Protein AF-A0A916JIS8-F1 (afdb_monomer_lite)

Organism: NCBI:txid2822344

Radius of gyration: 13.54 Å; chains: 1; bounding box: 31×34×34 Å

Structure (mmCIF, N/CA/C/O backbone):
data_AF-A0A916JIS8-F1
#
_entry.id   AF-A0A916JIS8-F1
#
loop_
_atom_site.group_PDB
_atom_site.id
_atom_site.type_symbol
_atom_site.label_atom_id
_atom_site.label_alt_id
_atom_site.label_comp_id
_atom_site.label_asym_id
_atom_site.label_entity_id
_atom_site.label_seq_id
_atom_site.pdbx_PDB_ins_code
_atom_site.Cartn_x
_atom_site.Cartn_y
_atom_site.Cartn_z
_atom_site.occupancy
_atom_site.B_iso_or_equiv
_atom_site.auth_seq_id
_atom_site.auth_comp_id
_atom_site.auth_asym_id
_atom_site.auth_atom_id
_atom_site.pdbx_PDB_model_num
ATOM 1 N N . MET A 1 1 ? 3.966 -3.596 18.902 1.00 61.78 1 MET A N 1
ATOM 2 C CA . MET A 1 1 ? 5.157 -2.818 18.499 1.00 61.78 1 MET A CA 1
ATOM 3 C C . MET A 1 1 ? 6.224 -3.737 17.899 1.00 61.78 1 MET A C 1
ATOM 5 O O . MET A 1 1 ? 6.556 -3.545 16.740 1.00 61.78 1 MET A O 1
ATOM 9 N N . GLU A 1 2 ? 6.604 -4.827 18.580 1.00 75.69 2 GLU A N 1
ATOM 10 C CA . GLU A 1 2 ? 7.631 -5.799 18.130 1.00 75.69 2 GLU A CA 1
ATOM 11 C C . GLU A 1 2 ? 7.481 -6.327 16.687 1.00 75.69 2 GLU A C 1
ATOM 13 O O . GLU A 1 2 ? 8.475 -6.514 15.984 1.00 75.69 2 GLU A O 1
ATOM 18 N N . ARG A 1 3 ? 6.246 -6.536 16.204 1.00 85.12 3 ARG A N 1
ATOM 19 C CA . ARG A 1 3 ? 5.980 -7.004 14.828 1.00 85.12 3 ARG A CA 1
ATOM 20 C C . ARG A 1 3 ? 6.393 -5.991 13.753 1.00 85.12 3 ARG A C 1
ATOM 22 O O . ARG A 1 3 ? 6.900 -6.390 12.706 1.00 85.12 3 ARG A O 1
ATOM 29 N N . LEU A 1 4 ? 6.194 -4.695 14.004 1.00 85.81 4 LEU A N 1
ATOM 30 C CA . LEU A 1 4 ? 6.574 -3.648 13.054 1.00 85.81 4 LEU A CA 1
ATOM 31 C C . LEU A 1 4 ? 8.094 -3.451 13.048 1.00 85.81 4 LEU A C 1
ATOM 33 O O . LEU A 1 4 ? 8.691 -3.412 11.978 1.00 85.81 4 LEU A O 1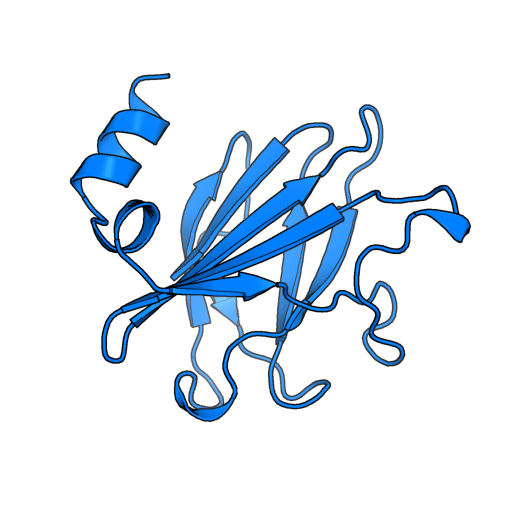
ATOM 37 N N . ASP A 1 5 ? 8.728 -3.435 14.223 1.00 87.81 5 ASP A N 1
ATOM 38 C CA . ASP A 1 5 ? 10.190 -3.329 14.338 1.00 87.81 5 ASP A CA 1
ATOM 39 C C . ASP A 1 5 ? 10.902 -4.497 13.641 1.00 87.81 5 ASP A C 1
ATOM 41 O O . ASP A 1 5 ? 11.902 -4.307 12.946 1.00 87.81 5 ASP A O 1
ATOM 45 N N . SER A 1 6 ? 10.350 -5.707 13.773 1.00 88.69 6 SER A N 1
ATOM 46 C CA . SER A 1 6 ? 10.840 -6.896 13.065 1.00 88.69 6 SER A CA 1
ATOM 47 C C . SER A 1 6 ? 10.722 -6.740 11.548 1.00 88.69 6 SER A C 1
ATOM 49 O O . SER A 1 6 ? 11.664 -7.060 10.826 1.00 88.69 6 SER A O 1
ATOM 51 N N . SER A 1 7 ? 9.606 -6.183 11.067 1.00 86.75 7 SER A N 1
ATOM 52 C CA . SER A 1 7 ? 9.394 -5.910 9.639 1.00 86.75 7 SER A CA 1
ATOM 53 C C . SER A 1 7 ? 10.402 -4.882 9.115 1.00 86.75 7 SER A C 1
ATOM 55 O O . SER A 1 7 ? 11.029 -5.102 8.086 1.00 86.75 7 SER A O 1
ATOM 57 N N . ILE A 1 8 ? 10.639 -3.797 9.858 1.00 90.12 8 ILE A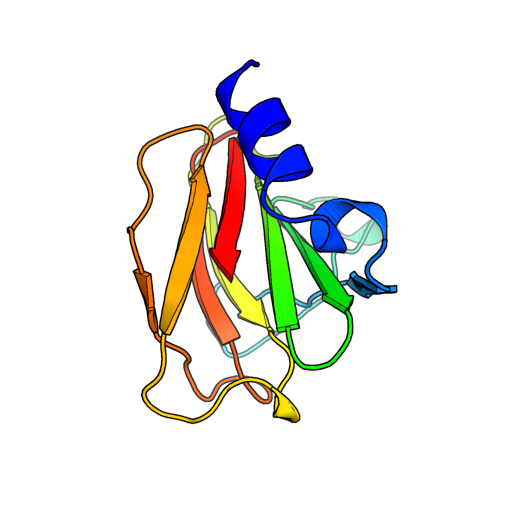 N 1
ATOM 58 C CA . ILE A 1 8 ? 11.615 -2.757 9.494 1.00 90.12 8 ILE A CA 1
ATOM 59 C C . ILE A 1 8 ? 13.031 -3.337 9.366 1.00 90.12 8 ILE A C 1
ATOM 61 O O . ILE A 1 8 ? 13.762 -2.985 8.443 1.00 90.12 8 ILE A O 1
ATOM 65 N N . ARG A 1 9 ? 13.423 -4.245 10.268 1.00 89.62 9 ARG A N 1
ATOM 66 C CA . ARG A 1 9 ? 14.735 -4.912 10.209 1.00 89.62 9 ARG A CA 1
ATOM 67 C C . ARG A 1 9 ? 14.837 -5.916 9.062 1.00 89.62 9 ARG A C 1
ATOM 69 O O . ARG A 1 9 ? 15.907 -6.040 8.476 1.00 89.62 9 ARG A O 1
ATOM 76 N N . MET A 1 10 ? 13.751 -6.628 8.763 1.00 91.44 10 MET A N 1
ATOM 77 C CA . MET A 1 10 ? 13.702 -7.626 7.691 1.00 91.44 10 MET A CA 1
ATOM 78 C C . MET A 1 10 ? 13.680 -6.988 6.297 1.00 91.44 10 MET A C 1
ATOM 80 O O . MET A 1 10 ? 14.231 -7.561 5.361 1.00 91.44 10 MET A O 1
ATOM 84 N N . TYR A 1 11 ? 13.103 -5.791 6.170 1.00 91.62 11 TYR A N 1
ATOM 85 C CA . TYR A 1 11 ? 12.936 -5.089 4.899 1.00 91.62 11 TYR A CA 1
ATOM 86 C C . TYR A 1 11 ? 13.578 -3.693 4.936 1.00 91.62 11 TYR A C 1
ATOM 88 O O . TYR A 1 11 ? 12.873 -2.691 5.093 1.00 91.62 11 TYR A O 1
ATOM 96 N N . PRO A 1 12 ? 14.909 -3.584 4.739 1.00 87.69 12 PRO A N 1
ATOM 97 C CA . PRO A 1 12 ? 15.633 -2.311 4.823 1.00 87.69 12 PRO A CA 1
ATOM 98 C C . PRO A 1 12 ? 15.093 -1.211 3.899 1.00 87.69 12 PRO A C 1
ATOM 100 O O . PRO A 1 12 ? 15.166 -0.029 4.242 1.00 87.69 12 PRO A O 1
ATOM 103 N N . ALA A 1 13 ? 14.494 -1.591 2.761 1.00 92.75 13 ALA A N 1
ATOM 104 C CA . ALA A 1 13 ? 13.876 -0.665 1.815 1.00 92.75 13 ALA A CA 1
ATOM 105 C C . ALA A 1 13 ? 12.784 0.209 2.459 1.00 92.75 13 ALA A C 1
ATOM 107 O O . ALA A 1 13 ? 12.604 1.346 2.027 1.00 92.75 13 ALA A O 1
ATOM 108 N N . LEU A 1 14 ? 12.131 -0.243 3.542 1.00 93.19 14 LEU A N 1
ATOM 109 C CA . LEU A 1 14 ? 11.188 0.576 4.316 1.00 93.19 14 LEU A CA 1
ATOM 110 C C . LEU A 1 14 ? 11.816 1.882 4.832 1.00 93.19 14 LEU A C 1
ATOM 112 O O . LEU A 1 14 ? 11.123 2.894 4.944 1.00 93.19 14 LEU A O 1
ATOM 116 N N . ILE A 1 15 ? 13.121 1.874 5.120 1.00 91.44 15 ILE A N 1
ATOM 117 C CA . ILE A 1 15 ? 13.864 3.026 5.646 1.00 91.44 15 ILE A CA 1
ATOM 118 C C . ILE A 1 15 ? 14.699 3.704 4.561 1.00 91.44 15 ILE A C 1
ATOM 120 O O . ILE A 1 15 ? 14.720 4.934 4.493 1.00 91.44 15 ILE A O 1
ATOM 124 N N . SER A 1 16 ? 15.376 2.928 3.710 1.00 90.31 16 SER A N 1
ATOM 125 C CA . SER A 1 16 ? 16.357 3.447 2.747 1.00 90.31 16 SER A CA 1
ATOM 126 C C . SER A 1 16 ? 15.828 3.629 1.324 1.00 90.31 16 SER A C 1
ATOM 128 O O . SER A 1 16 ? 16.465 4.322 0.535 1.00 90.31 16 SER A O 1
ATOM 130 N N . GLY A 1 17 ? 14.682 3.036 0.974 1.00 95.19 17 GLY A N 1
ATOM 131 C CA . GLY A 1 17 ? 14.132 3.116 -0.381 1.00 95.19 17 GLY A CA 1
ATOM 132 C C . GLY A 1 17 ? 13.658 4.524 -0.730 1.00 95.19 17 GLY A C 1
ATOM 133 O O . GLY A 1 17 ? 13.245 5.274 0.150 1.00 95.19 17 GLY A O 1
ATOM 134 N N . ALA A 1 18 ? 13.674 4.895 -2.004 1.00 97.38 18 ALA A N 1
ATOM 135 C CA . ALA A 1 18 ? 13.097 6.151 -2.464 1.00 97.38 18 ALA A CA 1
ATOM 136 C C . ALA A 1 18 ? 11.581 6.181 -2.201 1.00 97.38 18 ALA A C 1
ATOM 138 O O . ALA A 1 18 ? 10.901 5.161 -2.317 1.00 97.38 18 ALA A O 1
ATOM 139 N N . PHE A 1 19 ? 11.064 7.344 -1.804 1.00 97.75 19 PHE A N 1
ATOM 140 C CA . PHE A 1 19 ? 9.655 7.537 -1.470 1.00 97.75 19 PHE A CA 1
ATOM 141 C C . PHE A 1 19 ? 8.855 7.952 -2.706 1.00 97.75 19 PHE A C 1
ATOM 143 O O . PHE A 1 19 ? 9.198 8.936 -3.359 1.00 97.75 19 PHE A O 1
ATOM 150 N N . PHE A 1 20 ? 7.749 7.259 -2.967 1.00 97.50 20 PHE A N 1
ATOM 151 C CA . PHE A 1 20 ? 6.814 7.590 -4.040 1.00 97.50 20 PHE A CA 1
ATOM 152 C C . PHE A 1 20 ? 5.396 7.629 -3.494 1.00 97.50 20 PHE A C 1
ATOM 154 O O . PHE A 1 20 ? 4.879 6.618 -3.029 1.00 97.50 20 PHE A O 1
ATOM 161 N N . LEU A 1 21 ? 4.740 8.785 -3.557 1.00 96.81 21 LEU A N 1
ATOM 162 C CA . LEU A 1 21 ? 3.325 8.864 -3.209 1.00 96.81 21 LEU A CA 1
ATOM 163 C C . LEU A 1 21 ? 2.506 8.085 -4.247 1.00 96.81 21 LEU A C 1
ATOM 165 O O . LEU A 1 21 ? 2.785 8.174 -5.443 1.00 96.81 21 LEU A O 1
ATOM 169 N N . ARG A 1 22 ? 1.492 7.336 -3.807 1.00 97.19 22 ARG A N 1
ATOM 170 C CA . ARG A 1 22 ? 0.626 6.555 -4.697 1.00 97.19 22 ARG A CA 1
ATOM 171 C C . ARG A 1 22 ? -0.773 7.143 -4.753 1.00 97.19 22 ARG A C 1
ATOM 173 O O . ARG A 1 22 ? -1.347 7.552 -3.744 1.00 97.19 22 ARG A O 1
ATOM 180 N N . SER A 1 23 ? -1.311 7.191 -5.966 1.00 95.75 23 SER A N 1
ATOM 181 C CA . SER A 1 23 ? -2.690 7.603 -6.192 1.00 95.75 23 SER A CA 1
ATOM 182 C C . SER A 1 23 ? -3.637 6.475 -5.788 1.00 95.75 23 SER A C 1
ATOM 184 O O . SER A 1 23 ? -3.300 5.290 -5.887 1.00 95.75 23 SER A O 1
ATOM 186 N N . THR A 1 24 ? -4.825 6.840 -5.319 1.00 95.50 24 THR A N 1
ATOM 187 C CA . THR A 1 24 ? -5.825 5.886 -4.834 1.00 95.50 24 THR A CA 1
ATOM 188 C C . THR A 1 24 ? -7.153 6.081 -5.547 1.00 95.50 24 THR A C 1
ATOM 190 O O . THR A 1 24 ? -7.443 7.167 -6.049 1.00 95.50 24 THR A O 1
ATOM 193 N N . SER A 1 25 ? -7.968 5.030 -5.601 1.00 94.62 25 SER A N 1
ATOM 194 C CA . SER A 1 25 ? -9.299 5.073 -6.201 1.00 94.62 25 SER A CA 1
ATOM 195 C C . SER A 1 25 ? -10.277 4.171 -5.462 1.00 94.62 25 SER A C 1
ATOM 197 O O . SER A 1 25 ? -9.985 3.009 -5.206 1.00 94.62 25 SER A O 1
ATOM 199 N N . ARG A 1 26 ? -11.487 4.658 -5.176 1.00 92.25 26 ARG A N 1
ATOM 200 C CA . ARG A 1 26 ? -12.562 3.811 -4.625 1.00 92.25 26 ARG A CA 1
ATOM 201 C C . ARG A 1 26 ? -13.275 2.976 -5.686 1.00 92.25 26 ARG A C 1
ATOM 203 O O . ARG A 1 26 ? -13.754 1.888 -5.388 1.00 92.25 26 ARG A O 1
ATOM 210 N N . ASN A 1 27 ? -13.375 3.496 -6.908 1.00 91.31 27 ASN A N 1
ATOM 211 C CA . ASN A 1 27 ? -14.116 2.861 -8.001 1.00 91.31 27 ASN A CA 1
ATOM 212 C C . ASN A 1 27 ? -13.208 2.139 -9.009 1.00 91.31 27 ASN A C 1
ATOM 214 O O . ASN A 1 27 ? -13.707 1.389 -9.841 1.00 91.31 27 ASN A O 1
ATOM 218 N N . GLY A 1 28 ? -11.890 2.340 -8.929 1.00 93.62 28 GLY A N 1
ATOM 219 C CA . GLY A 1 28 ? -10.920 1.744 -9.846 1.00 93.62 28 GLY A CA 1
ATOM 220 C C . GLY A 1 28 ? -10.857 2.424 -11.214 1.00 93.62 28 GLY A C 1
ATOM 221 O O . GLY A 1 28 ? -10.283 1.848 -12.135 1.00 93.62 28 GLY A O 1
ATOM 222 N N . SER A 1 29 ? -11.442 3.618 -11.359 1.00 93.75 29 SER A N 1
ATOM 223 C CA . SER A 1 29 ? -11.457 4.394 -12.609 1.00 93.75 29 SER A CA 1
ATOM 224 C C . SER A 1 29 ? -10.899 5.804 -12.436 1.00 93.75 29 SER A C 1
ATOM 226 O O . SER A 1 29 ? -10.167 6.275 -13.298 1.00 93.75 29 SER A O 1
ATOM 228 N N . ILE A 1 30 ? -11.218 6.478 -11.328 1.00 93.19 30 ILE A N 1
ATOM 229 C CA . ILE A 1 30 ? -10.723 7.830 -11.036 1.00 93.19 30 ILE A CA 1
ATOM 230 C C . ILE A 1 30 ? -9.693 7.718 -9.923 1.00 93.19 30 ILE A C 1
ATOM 232 O O . ILE A 1 30 ? -10.049 7.360 -8.799 1.00 93.19 30 ILE A O 1
ATOM 236 N N . PHE A 1 31 ? -8.436 7.999 -10.249 1.00 93.81 31 PHE A N 1
ATOM 237 C CA . PHE A 1 31 ? -7.325 7.963 -9.307 1.00 93.81 31 PHE A CA 1
ATOM 238 C C . PHE A 1 31 ? -6.898 9.376 -8.940 1.00 93.81 31 PHE A C 1
ATOM 240 O O . PHE A 1 31 ? -6.766 10.243 -9.803 1.00 93.81 31 PHE A O 1
ATOM 247 N N . SER A 1 32 ? -6.661 9.598 -7.654 1.00 91.50 32 SER A N 1
ATOM 248 C CA . SER A 1 32 ? -6.203 10.884 -7.144 1.00 91.50 32 SER A CA 1
ATOM 249 C C . SER A 1 32 ? -5.213 10.696 -6.007 1.00 91.50 32 SER A C 1
ATOM 251 O O . SER A 1 32 ? -5.250 9.709 -5.265 1.00 91.50 32 SER A O 1
ATOM 253 N N . TYR A 1 33 ? -4.322 11.667 -5.859 1.00 90.94 33 TYR A N 1
ATOM 254 C CA . TYR A 1 33 ? -3.502 11.784 -4.662 1.00 90.94 33 TYR A CA 1
ATOM 255 C C . TYR A 1 33 ? -4.327 12.378 -3.512 1.00 90.94 33 TYR A C 1
ATOM 257 O O . TYR A 1 33 ? -5.340 13.034 -3.768 1.00 90.94 33 TYR A O 1
ATOM 265 N N . PRO A 1 34 ? -3.925 12.155 -2.248 1.00 83.50 34 PRO A N 1
ATOM 266 C CA . PRO A 1 34 ? -4.556 12.806 -1.108 1.00 83.50 34 PRO A CA 1
ATOM 267 C C . PRO A 1 34 ? -4.514 14.334 -1.256 1.00 83.50 34 PRO A C 1
ATOM 269 O O . PRO A 1 34 ? -3.442 14.932 -1.196 1.00 83.50 34 PRO A O 1
ATOM 272 N N . ASP A 1 35 ? -5.678 14.962 -1.401 1.00 71.31 35 ASP A N 1
ATOM 273 C CA . ASP A 1 35 ? -5.821 16.416 -1.505 1.00 71.31 35 ASP A CA 1
ATOM 274 C C . ASP A 1 35 ? -6.286 17.004 -0.165 1.00 71.31 35 ASP A C 1
ATOM 276 O O . ASP A 1 35 ? -7.247 16.527 0.441 1.00 71.31 35 ASP A O 1
ATOM 280 N N . GLU A 1 36 ? -5.590 18.036 0.310 1.00 60.53 36 GLU A N 1
ATOM 281 C CA . GLU A 1 36 ? -5.943 18.779 1.526 1.00 60.53 36 GLU A CA 1
ATOM 282 C C . GLU A 1 36 ? -7.242 19.568 1.370 1.00 60.53 36 GLU A C 1
ATOM 284 O O . GLU A 1 36 ? -7.980 19.719 2.341 1.00 60.53 36 GLU A O 1
ATOM 289 N N . GLN A 1 37 ? -7.563 20.012 0.155 1.00 57.62 37 GLN A N 1
ATOM 290 C CA . GLN A 1 37 ? -8.697 20.900 -0.107 1.00 57.62 37 GLN A CA 1
ATOM 291 C C . GLN A 1 37 ? -10.044 20.183 0.006 1.00 57.62 37 GLN A C 1
ATOM 293 O O . GLN A 1 37 ? -11.050 20.795 0.357 1.00 57.62 37 GLN A O 1
ATOM 298 N N . THR A 1 38 ? -10.068 18.873 -0.247 1.00 58.50 38 THR A N 1
ATOM 299 C CA . THR A 1 38 ? -11.295 18.067 -0.156 1.00 58.50 38 THR A CA 1
ATOM 300 C C . THR A 1 38 ? -11.650 17.667 1.276 1.00 58.50 38 THR A C 1
ATOM 302 O O . THR A 1 38 ? -12.756 17.188 1.513 1.00 58.50 38 THR A O 1
ATOM 305 N N . GLY A 1 39 ? -10.728 17.828 2.235 1.00 52.91 39 GLY A N 1
ATOM 306 C CA . GLY A 1 39 ? -10.934 17.490 3.648 1.00 52.91 39 GLY A CA 1
ATOM 307 C C . GLY A 1 39 ? -11.102 15.993 3.956 1.00 52.91 39 GLY A C 1
ATOM 308 O O . GLY A 1 39 ? -11.198 15.625 5.123 1.00 52.91 39 GLY A O 1
ATOM 309 N N . VAL A 1 40 ? -11.107 15.111 2.949 1.00 56.16 40 VAL A N 1
ATOM 310 C CA . VAL A 1 40 ? -11.356 13.668 3.110 1.00 56.16 40 VAL A CA 1
ATOM 311 C C . VAL A 1 40 ? -10.118 12.873 2.691 1.00 56.16 40 VAL A C 1
ATOM 313 O O . VAL A 1 40 ? -10.101 12.176 1.678 1.00 56.16 40 VAL A O 1
ATOM 316 N N . LYS A 1 41 ? -9.054 12.941 3.496 1.00 64.50 41 LYS A N 1
ATOM 317 C CA . LYS A 1 41 ? -7.924 12.007 3.378 1.00 64.50 41 LYS A CA 1
ATOM 318 C C . LYS A 1 41 ? -8.231 10.758 4.200 1.00 64.50 41 LYS A C 1
ATOM 320 O O . LYS A 1 41 ? -7.834 10.670 5.352 1.00 64.50 41 LYS A O 1
ATOM 325 N N . GLN A 1 42 ? -8.968 9.804 3.632 1.00 82.88 42 GLN A N 1
ATOM 326 C CA . GLN A 1 42 ? -9.222 8.539 4.334 1.00 82.88 42 GLN A CA 1
ATOM 327 C C . GLN A 1 42 ? -8.059 7.563 4.226 1.00 82.88 42 GLN A C 1
ATOM 329 O O . GLN A 1 42 ? -7.799 6.847 5.179 1.00 82.88 42 GLN A O 1
ATOM 334 N N . VAL A 1 43 ? -7.340 7.536 3.103 1.00 92.88 43 VAL A N 1
ATOM 335 C CA . VAL A 1 43 ? -6.170 6.669 2.957 1.00 92.88 43 VAL A CA 1
ATOM 336 C C . VAL A 1 43 ? -5.008 7.442 2.365 1.00 92.88 43 VAL A C 1
ATOM 338 O O . V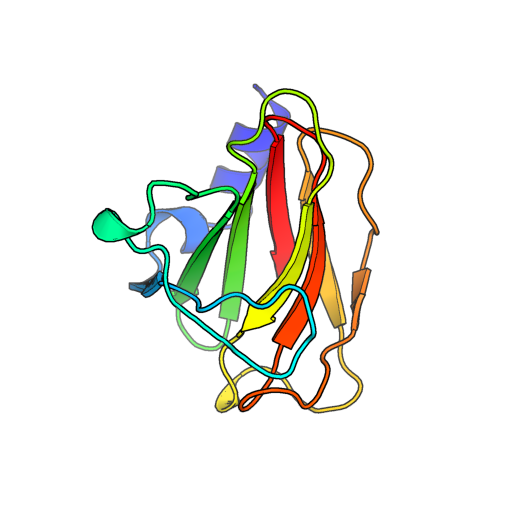AL A 1 43 ? -5.168 8.165 1.382 1.00 92.88 43 VAL A O 1
ATOM 341 N N . ILE A 1 44 ? -3.833 7.264 2.960 1.00 95.31 44 ILE A N 1
ATOM 342 C CA . ILE A 1 44 ? -2.562 7.714 2.398 1.00 95.31 44 ILE A CA 1
ATOM 343 C C . ILE A 1 44 ? -1.770 6.468 2.035 1.00 95.31 44 ILE A C 1
ATOM 345 O O . ILE A 1 44 ? -1.536 5.617 2.891 1.00 95.31 44 ILE A O 1
ATOM 349 N N . ALA A 1 45 ? -1.359 6.368 0.774 1.00 97.31 45 ALA A N 1
ATOM 350 C CA . ALA A 1 45 ? -0.549 5.267 0.286 1.00 97.31 45 ALA A CA 1
ATOM 351 C C . ALA A 1 45 ? 0.739 5.778 -0.354 1.00 97.31 45 ALA A C 1
ATOM 353 O O . ALA A 1 45 ? 0.750 6.803 -1.041 1.00 97.31 45 ALA A O 1
ATOM 354 N N . TRP A 1 46 ? 1.829 5.064 -0.119 1.00 98.12 46 TRP A N 1
ATOM 355 C CA . TRP A 1 46 ? 3.138 5.382 -0.662 1.00 98.12 46 TRP A CA 1
ATOM 356 C C . TRP A 1 46 ? 3.956 4.114 -0.834 1.00 98.12 46 TRP A C 1
ATOM 358 O O . TRP A 1 46 ? 3.792 3.147 -0.096 1.00 98.12 46 TRP A O 1
ATOM 368 N N . SER A 1 47 ? 4.885 4.154 -1.772 1.00 98.44 47 SER A N 1
ATOM 369 C CA . SER A 1 47 ? 5.848 3.093 -1.986 1.00 98.44 47 SER A CA 1
ATOM 370 C C . SER A 1 47 ? 7.225 3.505 -1.505 1.00 98.44 47 SER A C 1
ATOM 372 O O . SER A 1 47 ? 7.611 4.678 -1.570 1.00 98.44 47 SER A O 1
ATOM 374 N N . ARG A 1 48 ? 7.977 2.517 -1.032 1.00 97.94 48 ARG A N 1
ATOM 375 C CA . ARG A 1 48 ? 9.420 2.585 -0.844 1.00 97.94 48 ARG A CA 1
ATOM 376 C C . ARG A 1 48 ? 10.065 1.671 -1.873 1.00 97.94 48 ARG A C 1
ATOM 378 O O . ARG A 1 48 ? 9.800 0.474 -1.871 1.00 97.94 48 ARG A O 1
ATOM 385 N N . ILE A 1 49 ? 10.882 2.241 -2.750 1.00 97.06 49 ILE A N 1
ATOM 386 C CA . ILE A 1 49 ? 11.509 1.500 -3.848 1.00 97.06 49 ILE A CA 1
ATOM 387 C C . ILE A 1 49 ? 13.021 1.497 -3.672 1.00 97.06 49 ILE A C 1
ATOM 389 O O . ILE A 1 49 ? 13.635 2.550 -3.483 1.00 97.06 49 ILE A O 1
ATOM 393 N N . PHE A 1 50 ? 13.628 0.318 -3.740 1.00 94.31 50 PHE A N 1
ATOM 394 C CA . PHE A 1 50 ? 15.077 0.154 -3.705 1.00 94.31 50 PHE A CA 1
ATOM 395 C C . PHE A 1 50 ? 15.490 -0.951 -4.680 1.00 94.31 50 PHE A C 1
ATOM 397 O O . PHE A 1 50 ? 15.128 -2.109 -4.489 1.00 94.31 50 PHE A O 1
ATOM 404 N N . GLY A 1 51 ? 16.244 -0.590 -5.721 1.00 90.62 51 GLY A N 1
ATOM 405 C CA . GLY A 1 51 ? 16.553 -1.511 -6.816 1.00 90.62 51 GLY A CA 1
ATOM 406 C C . GLY A 1 51 ? 15.300 -1.857 -7.622 1.00 90.62 51 GLY A C 1
ATOM 407 O O . GLY A 1 51 ? 14.592 -0.962 -8.077 1.00 90.62 51 GLY A O 1
ATOM 408 N N . ASP A 1 52 ? 15.043 -3.148 -7.779 1.00 89.81 52 ASP A N 1
ATOM 409 C CA . ASP A 1 52 ? 13.896 -3.759 -8.459 1.00 89.81 52 ASP A CA 1
ATOM 410 C C . ASP A 1 52 ? 12.774 -4.182 -7.495 1.00 89.81 52 ASP A C 1
ATOM 412 O O . ASP A 1 52 ? 11.826 -4.856 -7.893 1.00 89.81 52 ASP A O 1
ATOM 416 N N . HIS A 1 53 ? 12.862 -3.773 -6.228 1.00 91.81 53 HIS A N 1
ATOM 417 C CA . HIS A 1 53 ? 11.880 -4.102 -5.207 1.00 91.81 53 HIS A CA 1
ATOM 418 C C . HIS A 1 53 ? 11.053 -2.885 -4.808 1.00 91.81 53 HIS A C 1
ATOM 420 O O . HIS A 1 53 ? 11.584 -1.845 -4.401 1.00 91.81 53 HIS A O 1
ATOM 426 N N . GLU A 1 54 ? 9.737 -3.060 -4.845 1.00 97.31 54 GLU A N 1
ATOM 427 C CA . GLU A 1 54 ? 8.766 -2.116 -4.318 1.00 97.31 54 GLU A CA 1
ATOM 428 C C . GLU A 1 54 ? 8.133 -2.662 -3.039 1.00 97.31 54 GLU A C 1
ATOM 430 O O . GLU A 1 54 ? 7.653 -3.789 -2.998 1.00 97.31 54 GLU A O 1
ATOM 435 N N . ILE A 1 55 ? 8.080 -1.825 -2.005 1.00 97.94 55 ILE A N 1
ATOM 436 C CA . ILE A 1 55 ? 7.257 -2.062 -0.822 1.00 97.94 55 ILE A CA 1
ATOM 437 C C . ILE A 1 55 ? 6.169 -1.000 -0.789 1.00 97.94 55 ILE A C 1
ATOM 439 O O . ILE A 1 55 ? 6.467 0.189 -0.661 1.00 97.94 55 ILE A O 1
ATOM 443 N N . LEU A 1 56 ? 4.913 -1.422 -0.885 1.00 98.44 56 LEU A N 1
ATOM 444 C CA . LEU A 1 56 ? 3.752 -0.555 -0.779 1.00 98.44 56 LEU A CA 1
ATOM 445 C C . LEU A 1 56 ? 3.284 -0.470 0.674 1.00 98.44 56 LEU A C 1
ATOM 447 O O . LEU A 1 56 ? 2.967 -1.478 1.301 1.00 98.44 56 LEU A O 1
ATOM 451 N N . CYS A 1 57 ? 3.154 0.747 1.180 1.00 98.25 57 CYS A N 1
ATOM 452 C CA . CYS A 1 57 ? 2.567 1.055 2.474 1.00 98.25 57 CYS A CA 1
ATOM 453 C C . CYS A 1 57 ? 1.258 1.824 2.281 1.00 98.25 57 CYS A C 1
ATOM 455 O O . CYS A 1 57 ? 1.164 2.706 1.424 1.00 98.25 57 CYS A O 1
ATOM 457 N N . ALA A 1 58 ? 0.258 1.546 3.114 1.00 97.69 58 ALA A N 1
ATOM 458 C CA . ALA A 1 58 ? -0.964 2.337 3.154 1.00 97.69 58 ALA A CA 1
ATOM 459 C C . ALA A 1 58 ? -1.527 2.435 4.571 1.00 97.69 58 ALA A C 1
ATOM 461 O O . ALA A 1 58 ? -1.586 1.443 5.296 1.00 97.69 58 ALA A O 1
ATOM 462 N N . ILE A 1 59 ? -1.971 3.633 4.947 1.00 96.62 59 ILE A N 1
ATOM 463 C CA . ILE A 1 59 ? -2.623 3.901 6.228 1.00 96.62 59 ILE A CA 1
ATOM 464 C C . ILE A 1 59 ? -4.050 4.385 6.004 1.00 96.62 59 ILE A C 1
ATOM 466 O O . ILE A 1 59 ? -4.274 5.308 5.220 1.00 96.62 59 ILE A O 1
ATOM 470 N N . ASN A 1 60 ? -5.003 3.781 6.709 1.00 94.81 60 ASN A N 1
ATOM 471 C CA . ASN A 1 60 ? -6.361 4.293 6.819 1.00 94.81 60 ASN A CA 1
ATOM 472 C C . ASN A 1 60 ? -6.451 5.245 8.016 1.00 94.81 60 ASN A C 1
ATOM 474 O O . ASN A 1 60 ? -6.168 4.856 9.146 1.00 94.81 60 ASN A O 1
ATOM 478 N N . LEU A 1 61 ? -6.826 6.491 7.752 1.00 93.38 61 LEU A N 1
ATOM 479 C CA . LEU A 1 61 ? -6.995 7.551 8.743 1.00 93.38 61 LEU A CA 1
ATOM 480 C C . LEU A 1 61 ? -8.422 7.618 9.299 1.00 93.38 61 LEU A C 1
ATOM 482 O O . LEU A 1 61 ? -8.648 8.299 10.298 1.00 93.38 61 LEU A O 1
ATOM 486 N N . ASP A 1 62 ? -9.380 6.930 8.675 1.00 91.38 62 ASP A N 1
ATOM 487 C CA . ASP A 1 62 ? -10.741 6.827 9.195 1.00 91.38 62 ASP A CA 1
ATOM 488 C C . ASP A 1 62 ? -10.744 5.952 10.457 1.00 91.38 62 ASP A C 1
ATOM 490 O O . ASP A 1 62 ? -10.219 4.837 10.453 1.00 91.38 62 ASP A O 1
ATOM 494 N N . GLN A 1 63 ? -11.302 6.471 11.551 1.00 91.69 63 GLN A N 1
ATOM 495 C CA . GLN A 1 63 ? -11.303 5.797 12.853 1.00 91.69 63 GLN A CA 1
ATOM 496 C C . GLN A 1 63 ? -12.397 4.737 12.984 1.00 91.69 63 GLN A C 1
ATOM 498 O O . GLN A 1 63 ? -12.317 3.886 13.867 1.00 91.69 63 GLN A O 1
ATOM 503 N N . GLU A 1 64 ? -13.402 4.762 12.110 1.00 92.38 64 GLU A N 1
ATOM 504 C CA . GLU A 1 64 ? -14.598 3.930 12.251 1.00 92.38 64 GLU A CA 1
ATOM 505 C C . GLU A 1 64 ? -14.819 3.001 11.056 1.00 92.38 64 GLU A C 1
ATOM 507 O O . GLU A 1 64 ? -15.421 1.935 11.201 1.00 92.38 64 GLU A O 1
ATOM 512 N N . LYS A 1 65 ? -14.349 3.377 9.861 1.00 92.19 65 LYS A N 1
ATOM 513 C CA . LYS A 1 65 ? -14.703 2.693 8.613 1.00 92.19 65 LYS A CA 1
ATOM 514 C C . LYS A 1 65 ? -13.519 1.998 7.965 1.00 92.19 65 LYS A C 1
ATOM 516 O O . LYS A 1 65 ? -12.428 2.549 7.848 1.00 92.19 65 LYS A O 1
ATOM 521 N N . TYR A 1 66 ? -13.783 0.792 7.466 1.00 93.38 66 TYR A N 1
ATOM 522 C CA . TYR A 1 66 ? -12.879 0.099 6.556 1.00 93.38 66 TYR A CA 1
ATOM 523 C C . TYR A 1 66 ? -12.721 0.889 5.257 1.00 93.38 66 TYR A C 1
ATOM 525 O O . TYR A 1 66 ? -13.696 1.408 4.704 1.00 93.38 66 TYR A O 1
ATOM 533 N N . ALA A 1 67 ? -11.501 0.907 4.732 1.00 93.38 67 ALA A N 1
ATOM 534 C CA . ALA A 1 67 ? -11.218 1.414 3.403 1.00 93.38 67 ALA A CA 1
ATOM 535 C C . ALA A 1 67 ? -11.109 0.257 2.405 1.00 93.38 67 ALA A C 1
ATOM 537 O O . ALA A 1 67 ? -10.311 -0.660 2.587 1.00 93.38 67 ALA A O 1
ATOM 538 N N . PHE A 1 68 ? -11.881 0.341 1.322 1.00 94.81 68 PHE A N 1
ATOM 539 C CA . PHE A 1 68 ? -11.792 -0.554 0.168 1.00 94.81 68 PHE A CA 1
ATOM 540 C C . PHE A 1 68 ? -11.356 0.276 -1.033 1.00 94.81 68 PHE A C 1
ATOM 542 O O . PHE A 1 68 ? -12.162 1.017 -1.602 1.00 94.81 68 PHE A O 1
ATOM 549 N N . ILE A 1 69 ? -10.076 0.208 -1.383 1.00 95.06 69 ILE A N 1
ATOM 550 C CA . ILE A 1 69 ? -9.493 1.108 -2.377 1.00 95.06 69 ILE A CA 1
ATOM 551 C C . ILE A 1 69 ? -8.505 0.387 -3.288 1.00 95.06 69 ILE A C 1
ATOM 553 O O . ILE A 1 69 ? -7.805 -0.530 -2.875 1.00 95.06 69 ILE A O 1
ATOM 557 N N . TYR A 1 70 ? -8.422 0.845 -4.527 1.00 97.56 70 TYR A N 1
ATOM 558 C CA . TYR A 1 70 ? -7.301 0.567 -5.406 1.00 97.56 70 TYR A CA 1
ATOM 559 C C . TYR A 1 70 ? -6.169 1.538 -5.107 1.00 97.56 70 TYR A C 1
ATOM 561 O O . TYR A 1 70 ? -6.408 2.732 -4.916 1.00 97.56 70 TYR A O 1
ATOM 569 N N . VAL A 1 71 ? -4.945 1.029 -5.110 1.00 97.88 71 VAL A N 1
ATOM 570 C CA . VAL A 1 71 ? -3.722 1.810 -4.938 1.00 97.88 71 VAL A CA 1
ATOM 571 C C . VAL A 1 71 ? -2.774 1.473 -6.072 1.00 97.88 71 VAL A C 1
ATOM 573 O O . VAL A 1 71 ? -2.509 0.298 -6.313 1.00 97.88 71 VAL A O 1
ATOM 576 N N . THR A 1 72 ? -2.280 2.493 -6.773 1.00 98.19 72 THR A N 1
ATOM 577 C CA . THR A 1 72 ? -1.292 2.293 -7.842 1.00 98.19 72 THR A CA 1
ATOM 578 C C . THR A 1 72 ? 0.025 1.759 -7.292 1.00 98.19 72 THR A C 1
ATOM 580 O O . THR A 1 72 ? 0.455 2.197 -6.226 1.00 98.19 72 THR A O 1
ATOM 583 N N . VAL A 1 73 ? 0.692 0.912 -8.065 1.00 98.31 73 VAL A N 1
ATOM 584 C CA . VAL A 1 73 ? 2.060 0.421 -7.828 1.00 98.31 73 VAL A CA 1
ATOM 585 C C . VAL A 1 73 ? 2.957 0.825 -8.999 1.00 98.31 73 VAL A C 1
ATOM 587 O O . VAL A 1 73 ? 2.493 1.487 -9.932 1.00 98.31 73 VAL A O 1
ATOM 590 N N . ASP A 1 74 ? 4.246 0.503 -8.957 1.00 97.50 74 ASP A N 1
ATOM 591 C CA . ASP A 1 74 ? 5.134 0.765 -10.084 1.00 97.50 74 ASP A CA 1
ATOM 592 C C . ASP A 1 74 ? 4.790 -0.147 -11.266 1.00 97.50 74 ASP A C 1
ATOM 594 O O . ASP A 1 74 ? 4.774 -1.371 -11.161 1.00 97.50 74 ASP A O 1
ATOM 598 N N . GLU A 1 75 ? 4.497 0.443 -12.420 1.00 95.94 75 GLU A N 1
ATOM 599 C CA . GLU A 1 75 ? 4.071 -0.342 -13.573 1.00 95.94 75 GLU A CA 1
ATOM 600 C C . GLU A 1 75 ? 5.190 -1.244 -14.111 1.00 95.94 75 GLU A C 1
ATOM 602 O O . GLU A 1 75 ? 4.910 -2.353 -14.571 1.00 95.94 75 GLU A O 1
ATOM 607 N N . ALA A 1 76 ? 6.446 -0.803 -14.058 1.00 94.56 76 ALA A N 1
ATOM 608 C CA . ALA A 1 76 ? 7.561 -1.547 -14.630 1.00 94.56 76 ALA A CA 1
ATOM 609 C C . ALA A 1 76 ? 8.010 -2.710 -13.733 1.00 94.56 76 ALA A C 1
ATOM 611 O O . ALA A 1 76 ? 8.525 -3.701 -14.248 1.00 94.56 76 ALA A O 1
ATOM 612 N N . MET A 1 77 ? 7.794 -2.614 -12.417 1.00 95.00 77 MET A N 1
ATOM 613 C CA . MET A 1 77 ? 8.268 -3.613 -11.446 1.00 95.00 77 MET A CA 1
ATOM 614 C C . MET A 1 77 ? 7.331 -4.810 -11.262 1.00 95.00 77 MET A C 1
ATOM 616 O O . MET A 1 77 ? 7.772 -5.860 -10.805 1.00 95.00 77 MET A O 1
ATOM 620 N N . HIS A 1 78 ? 6.056 -4.686 -11.636 1.00 94.75 78 HIS A N 1
ATOM 621 C CA . HIS A 1 78 ? 5.047 -5.715 -11.361 1.00 94.75 78 HIS A CA 1
ATOM 622 C C . HIS A 1 78 ? 4.510 -6.345 -12.644 1.00 94.75 78 HIS A C 1
ATOM 624 O O . HIS A 1 78 ? 3.731 -5.698 -13.336 1.00 94.75 78 HIS A O 1
ATOM 630 N N . PRO A 1 79 ? 4.880 -7.579 -13.021 1.00 92.06 79 PRO A N 1
ATOM 631 C CA . PRO A 1 79 ? 4.274 -8.257 -14.168 1.00 92.06 79 PRO A CA 1
ATOM 632 C C . PRO A 1 79 ? 2.759 -8.477 -13.998 1.00 92.06 79 PRO A C 1
ATOM 634 O O . PRO A 1 79 ? 2.209 -8.376 -12.907 1.00 92.06 79 PRO A O 1
ATOM 637 N N . ILE A 1 80 ? 2.062 -8.760 -15.100 1.00 88.81 80 ILE A N 1
ATOM 638 C CA . ILE A 1 80 ? 0.657 -9.195 -15.031 1.00 88.81 80 ILE A CA 1
ATOM 639 C C . ILE A 1 80 ? 0.625 -10.611 -14.426 1.00 88.81 80 ILE A C 1
ATOM 641 O O . ILE A 1 80 ? 1.592 -11.358 -14.569 1.00 88.81 80 ILE A O 1
ATOM 645 N N . ASP A 1 81 ? -0.466 -10.959 -13.740 1.00 89.12 81 ASP A N 1
ATOM 646 C CA . ASP A 1 81 ? -0.679 -12.251 -13.066 1.00 89.12 81 ASP A CA 1
ATOM 647 C C . ASP A 1 81 ? 0.254 -12.533 -11.873 1.00 89.12 81 ASP A C 1
ATOM 649 O O . ASP A 1 81 ? 0.347 -13.668 -11.404 1.00 89.12 81 ASP A O 1
ATOM 653 N N . THR A 1 82 ? 0.917 -11.506 -11.335 1.00 95.00 82 THR A N 1
ATOM 654 C CA . THR A 1 82 ? 1.627 -11.593 -10.052 1.00 95.00 82 THR A CA 1
ATOM 655 C C . THR A 1 82 ? 0.791 -11.033 -8.902 1.00 95.00 82 THR A C 1
ATOM 657 O O . THR A 1 82 ? -0.278 -10.441 -9.088 1.00 95.00 82 THR A O 1
ATOM 660 N N . SER A 1 83 ? 1.284 -11.236 -7.683 1.00 97.31 83 SER A N 1
ATOM 661 C CA . SER A 1 83 ? 0.703 -10.717 -6.452 1.00 97.31 83 SER A CA 1
ATOM 662 C C . SER A 1 83 ? 1.768 -10.022 -5.606 1.00 97.31 83 SER A C 1
ATOM 664 O O . SER A 1 83 ? 2.950 -10.354 -5.686 1.00 97.31 83 SER A O 1
ATOM 666 N N . MET A 1 84 ? 1.335 -9.076 -4.773 1.00 97.69 84 MET A N 1
ATOM 667 C CA . MET A 1 84 ? 2.133 -8.564 -3.658 1.00 97.69 84 MET A CA 1
ATOM 668 C C . MET A 1 84 ? 1.738 -9.290 -2.374 1.00 97.69 84 MET A C 1
ATOM 670 O O . MET A 1 84 ? 0.552 -9.545 -2.135 1.00 97.69 84 MET A O 1
ATOM 674 N N . LYS A 1 85 ? 2.711 -9.591 -1.517 1.00 97.31 85 LYS A N 1
ATOM 675 C CA . LYS A 1 85 ? 2.520 -10.322 -0.257 1.00 97.31 85 LYS A CA 1
ATOM 676 C C . LYS A 1 85 ? 2.419 -9.376 0.921 1.00 97.31 85 LYS A C 1
ATOM 678 O O . LYS A 1 85 ? 3.179 -8.419 1.017 1.00 97.31 85 LYS A O 1
ATOM 683 N N . CYS A 1 86 ? 1.516 -9.666 1.848 1.00 96.81 86 CYS A N 1
ATOM 684 C CA . CYS A 1 86 ? 1.371 -8.913 3.085 1.00 96.81 86 CYS A CA 1
ATOM 685 C C . CYS A 1 86 ? 2.598 -9.134 3.975 1.00 96.81 86 CYS A C 1
ATOM 687 O O . CYS A 1 86 ? 2.825 -10.231 4.483 1.00 96.81 86 CYS A O 1
ATOM 689 N N . LEU A 1 87 ? 3.353 -8.066 4.211 1.00 95.56 87 LEU A N 1
ATOM 690 C CA . LEU A 1 87 ? 4.489 -8.048 5.130 1.00 95.56 87 LEU A CA 1
ATOM 691 C C . LEU A 1 87 ? 4.049 -7.686 6.547 1.00 95.56 87 LEU A C 1
ATOM 693 O O . LEU A 1 87 ? 4.538 -8.235 7.533 1.00 95.56 87 LEU A O 1
ATOM 697 N N . PHE A 1 88 ? 3.103 -6.756 6.650 1.00 95.56 88 PHE A N 1
ATOM 698 C CA . PHE A 1 88 ? 2.565 -6.297 7.919 1.00 95.56 88 PHE A CA 1
ATOM 699 C C . PHE A 1 88 ? 1.135 -5.801 7.740 1.00 95.56 88 PHE A C 1
ATOM 701 O O . PHE A 1 88 ? 0.819 -5.114 6.774 1.00 95.56 88 PHE A O 1
ATOM 708 N N . ALA A 1 89 ? 0.294 -6.081 8.727 1.00 95.31 89 ALA A N 1
ATOM 709 C CA . ALA A 1 89 ? -1.005 -5.453 8.868 1.00 95.31 89 ALA A CA 1
ATOM 710 C C . ALA A 1 89 ? -1.303 -5.269 10.357 1.00 95.31 89 ALA A C 1
ATOM 712 O O . ALA A 1 89 ? -1.011 -6.161 11.164 1.00 95.31 89 ALA A O 1
ATOM 713 N N . THR A 1 90 ? -1.863 -4.112 10.723 1.00 94.25 90 THR A N 1
ATOM 714 C CA . THR A 1 90 ? -2.308 -3.849 12.101 1.00 94.25 90 THR A CA 1
ATOM 715 C C . THR A 1 90 ? -3.352 -4.872 12.552 1.00 94.25 90 THR A C 1
ATOM 717 O O . THR A 1 90 ? -3.306 -5.314 13.697 1.00 94.25 90 THR A O 1
ATOM 720 N N . ASP A 1 91 ? -4.249 -5.271 11.650 1.00 91.25 91 ASP A N 1
ATOM 721 C CA . ASP A 1 91 ? -5.295 -6.275 11.875 1.00 91.25 91 ASP A CA 1
ATOM 722 C C . ASP A 1 91 ? -5.428 -7.186 10.636 1.00 91.25 91 ASP A C 1
ATOM 724 O O . ASP A 1 91 ? -4.642 -7.066 9.692 1.00 91.25 91 ASP A O 1
ATOM 728 N N . LEU A 1 92 ? -6.384 -8.117 10.630 1.00 87.62 92 LEU A N 1
ATOM 729 C CA . LEU A 1 92 ? -6.576 -9.106 9.573 1.00 87.62 92 LEU A CA 1
ATOM 730 C C . LEU A 1 92 ? -6.625 -8.450 8.185 1.00 87.62 92 LEU A C 1
ATOM 732 O O . LEU A 1 92 ? -7.435 -7.568 7.907 1.00 87.62 92 LEU A O 1
ATOM 736 N N . SER A 1 93 ? -5.744 -8.909 7.302 1.00 92.06 93 SER A N 1
ATOM 737 C CA . SER A 1 93 ? -5.660 -8.485 5.906 1.00 92.06 93 SER A CA 1
ATOM 738 C C . SER A 1 9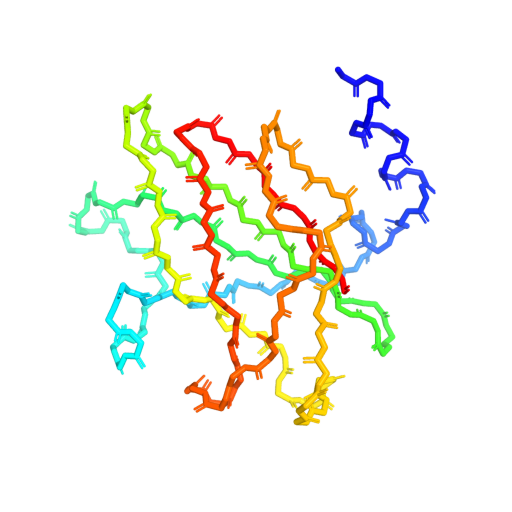3 ? -5.297 -9.685 5.026 1.00 92.06 93 SER A C 1
ATOM 740 O O . SER A 1 93 ? -4.704 -10.643 5.534 1.00 92.06 93 SER A O 1
ATOM 742 N N . PRO A 1 94 ? -5.658 -9.680 3.730 1.00 94.50 94 PRO A N 1
ATOM 743 C CA . PRO A 1 94 ? -5.294 -10.757 2.815 1.00 94.50 94 PRO A CA 1
ATOM 744 C C . PRO A 1 94 ? -3.779 -10.987 2.771 1.00 94.50 94 PRO A C 1
ATOM 746 O O . PRO A 1 94 ? -3.006 -10.037 2.715 1.00 94.50 94 PRO A O 1
ATOM 749 N N . ALA A 1 95 ? -3.356 -12.253 2.779 1.00 95.75 95 ALA A N 1
ATOM 750 C CA . ALA A 1 95 ? -1.934 -12.602 2.764 1.00 95.75 95 ALA A CA 1
ATOM 751 C C . ALA A 1 95 ? -1.244 -12.232 1.442 1.00 95.75 95 ALA A C 1
ATOM 753 O O . ALA A 1 95 ? -0.050 -11.948 1.437 1.00 95.75 95 ALA A O 1
ATOM 754 N N . GLU A 1 96 ? -1.991 -12.222 0.339 1.00 97.31 96 GLU A N 1
ATOM 755 C CA . GLU A 1 96 ? -1.520 -11.817 -0.981 1.00 97.31 96 GLU A CA 1
ATOM 756 C C . GLU A 1 96 ? -2.632 -11.068 -1.722 1.00 97.31 96 GLU A C 1
ATOM 758 O O . GLU A 1 96 ? -3.821 -11.323 -1.503 1.00 97.31 96 GLU A O 1
ATOM 763 N N . LEU A 1 97 ? -2.243 -10.140 -2.594 1.00 97.75 97 LEU A N 1
ATOM 764 C CA . LEU A 1 97 ? -3.145 -9.336 -3.412 1.00 97.75 97 LEU A CA 1
ATOM 765 C C . LEU A 1 97 ? -2.657 -9.297 -4.853 1.00 97.75 97 LEU A C 1
ATOM 767 O O . LEU A 1 97 ? -1.497 -8.984 -5.105 1.00 97.75 97 LEU A O 1
ATOM 771 N N . ASN A 1 98 ? -3.554 -9.580 -5.791 1.00 97.69 98 ASN A N 1
ATOM 772 C CA . ASN A 1 98 ? -3.219 -9.617 -7.209 1.00 97.69 98 ASN A CA 1
ATOM 773 C C . ASN A 1 98 ? -2.965 -8.215 -7.766 1.00 97.69 98 ASN A C 1
ATOM 775 O O . ASN A 1 98 ? -3.649 -7.252 -7.405 1.00 97.69 98 ASN A O 1
ATOM 779 N N . ILE A 1 99 ? -2.023 -8.140 -8.701 1.00 97.69 99 ILE A N 1
ATOM 780 C CA . ILE A 1 99 ? -1.813 -6.975 -9.550 1.00 97.69 99 ILE A CA 1
ATOM 781 C C . ILE A 1 99 ? -2.940 -6.899 -10.584 1.00 97.69 99 ILE A C 1
ATOM 783 O O . ILE A 1 99 ? -3.193 -7.845 -11.330 1.00 97.69 99 ILE A O 1
ATOM 787 N N . GLU A 1 100 ? -3.605 -5.750 -10.658 1.00 96.81 100 GLU A N 1
ATOM 788 C CA . GLU A 1 100 ? -4.644 -5.454 -11.641 1.00 96.81 100 GLU A CA 1
ATOM 789 C C . GLU A 1 100 ? -4.183 -4.362 -12.611 1.00 96.81 100 GLU A C 1
ATOM 791 O O . GLU A 1 100 ? -3.589 -3.357 -12.214 1.00 96.81 100 GLU A O 1
ATOM 796 N N . VAL A 1 101 ? -4.522 -4.515 -13.895 1.00 96.81 101 VAL A N 1
ATOM 797 C CA . VAL A 1 101 ? -4.261 -3.502 -14.930 1.00 96.81 101 VAL A CA 1
ATOM 798 C C . VAL A 1 101 ? -5.275 -2.362 -14.792 1.00 96.81 101 VAL A C 1
ATOM 800 O O . VAL A 1 101 ? -6.334 -2.350 -15.424 1.00 96.81 101 VAL A O 1
ATOM 803 N N . ARG A 1 102 ? -4.972 -1.408 -13.908 1.00 95.75 102 ARG A N 1
ATOM 804 C CA . ARG A 1 102 ? -5.761 -0.194 -13.653 1.00 95.75 102 ARG A CA 1
ATOM 805 C C . ARG A 1 102 ? -4.822 0.983 -13.431 1.00 95.75 102 ARG A C 1
ATOM 807 O O . ARG A 1 102 ? -4.005 0.932 -12.519 1.00 95.75 102 ARG A O 1
ATOM 814 N N . ASN A 1 103 ? -4.984 2.045 -14.227 1.00 95.50 103 ASN A N 1
ATOM 815 C CA . ASN A 1 103 ? -4.143 3.249 -14.168 1.00 95.50 103 ASN A CA 1
ATOM 816 C C . ASN A 1 103 ? -2.633 2.913 -14.195 1.00 95.50 103 ASN A C 1
ATOM 818 O O . ASN A 1 103 ? -1.896 3.261 -13.276 1.00 95.50 103 ASN A O 1
ATOM 822 N N . GLY A 1 104 ? -2.209 2.156 -15.215 1.00 95.81 104 GLY A N 1
ATOM 823 C CA . GLY A 1 104 ? -0.945 1.416 -15.204 1.00 95.81 104 GLY A CA 1
ATOM 824 C C . GLY A 1 104 ? -1.161 0.075 -14.507 1.00 95.81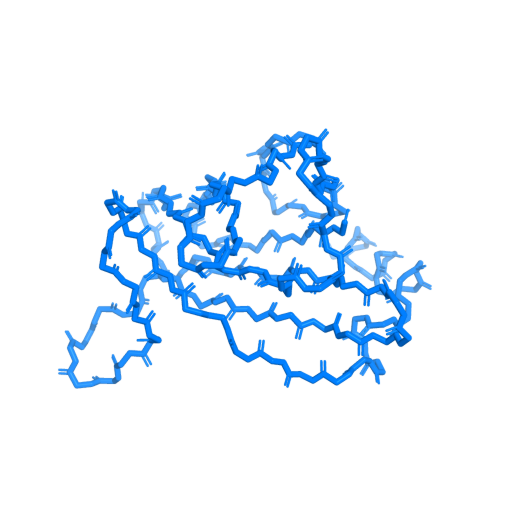 104 GLY A C 1
ATOM 825 O O . GLY A 1 104 ? -1.727 -0.846 -15.102 1.00 95.81 104 GLY A O 1
ATOM 826 N N . LYS A 1 105 ? -0.787 -0.020 -13.227 1.00 97.69 105 LYS A N 1
ATOM 827 C CA . LYS A 1 105 ? -1.030 -1.193 -1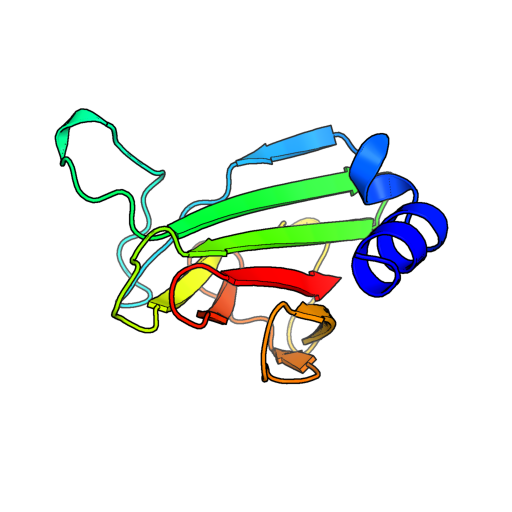2.370 1.00 97.69 105 LYS A CA 1
ATOM 828 C C . LYS A 1 105 ? -1.425 -0.775 -10.958 1.00 97.69 105 LYS A C 1
ATOM 830 O O . LYS A 1 105 ? -0.916 0.213 -10.425 1.00 97.69 105 LYS A O 1
ATOM 835 N N . ALA A 1 106 ? -2.319 -1.539 -10.342 1.00 98.00 106 ALA A N 1
ATOM 836 C CA . ALA A 1 106 ? -2.809 -1.282 -8.994 1.00 98.00 106 ALA A CA 1
ATOM 837 C C . ALA A 1 106 ? -3.145 -2.577 -8.251 1.00 98.00 106 ALA A C 1
ATOM 839 O O . ALA A 1 106 ? -3.420 -3.599 -8.873 1.00 98.00 106 ALA A O 1
ATOM 840 N N . ILE A 1 107 ? -3.209 -2.505 -6.924 1.00 97.81 107 ILE A N 1
ATOM 841 C CA . ILE A 1 107 ? -3.766 -3.569 -6.080 1.00 97.81 107 ILE A CA 1
ATOM 842 C C . ILE A 1 107 ? -4.990 -3.068 -5.324 1.00 97.81 107 ILE A C 1
ATOM 844 O O . ILE A 1 107 ? -5.095 -1.878 -5.009 1.00 97.81 107 ILE A O 1
ATOM 848 N N . ARG A 1 108 ? -5.917 -3.975 -5.009 1.00 97.44 108 ARG A N 1
ATOM 849 C CA . ARG A 1 108 ? -7.113 -3.658 -4.225 1.00 97.44 108 ARG A CA 1
ATOM 850 C C . ARG A 1 108 ? -6.888 -3.954 -2.746 1.00 97.44 108 ARG A C 1
ATOM 852 O O . ARG A 1 108 ? -6.936 -5.102 -2.314 1.00 97.44 108 ARG A O 1
ATOM 859 N N . LEU A 1 109 ? -6.686 -2.905 -1.961 1.00 97.19 109 LEU A N 1
ATOM 860 C CA . LEU A 1 109 ? -6.528 -2.995 -0.517 1.00 97.19 109 LEU A CA 1
ATOM 861 C C . LEU A 1 109 ? -7.883 -3.029 0.195 1.00 97.19 109 LEU A C 1
ATOM 863 O O . LEU A 1 109 ? -8.820 -2.308 -0.161 1.00 97.19 109 LEU A O 1
ATOM 867 N N . THR A 1 110 ? -7.935 -3.827 1.259 1.00 95.19 110 THR A N 1
ATOM 868 C CA . THR A 1 110 ? -8.912 -3.695 2.344 1.00 95.19 110 THR A CA 1
ATOM 869 C C . THR A 1 110 ? -8.139 -3.320 3.597 1.00 95.19 110 THR A C 1
ATOM 871 O O . THR A 1 110 ? -7.314 -4.108 4.053 1.00 95.19 110 THR A O 1
ATOM 874 N N . ILE A 1 111 ? -8.359 -2.114 4.117 1.00 95.69 111 ILE A N 1
ATOM 875 C CA . ILE A 1 111 ? -7.620 -1.586 5.267 1.00 95.69 111 ILE A CA 1
ATOM 876 C C . ILE A 1 111 ? -8.607 -1.347 6.416 1.00 95.69 111 ILE A C 1
ATOM 878 O O . ILE A 1 111 ? -9.569 -0.594 6.228 1.00 95.69 111 ILE A O 1
ATOM 882 N N . PRO A 1 112 ? -8.394 -1.956 7.594 1.00 95.19 112 PRO A N 1
ATOM 883 C CA . PRO A 1 112 ? -9.197 -1.697 8.786 1.00 95.19 112 PRO A CA 1
ATOM 884 C C . PRO A 1 112 ? -9.199 -0.215 9.196 1.00 95.19 112 PRO A C 1
ATOM 886 O O . PRO A 1 112 ? -8.329 0.543 8.753 1.00 95.19 112 PRO A O 1
ATOM 889 N N . PRO A 1 113 ? -10.157 0.229 10.027 1.00 94.19 113 PRO A N 1
ATOM 890 C CA . PRO A 1 113 ? -10.123 1.565 10.612 1.00 94.19 113 PRO A CA 1
ATOM 891 C C . PRO A 1 113 ? -8.814 1.805 11.373 1.00 94.19 113 PRO A C 1
ATOM 893 O O . PRO A 1 113 ? -8.340 0.924 12.090 1.00 94.19 113 PRO A O 1
ATOM 896 N N . TYR A 1 114 ? -8.232 2.993 11.215 1.00 93.56 114 TYR A N 1
ATOM 897 C CA . TYR A 1 114 ? -7.035 3.441 11.933 1.00 93.56 114 TYR A CA 1
ATOM 898 C C . TYR A 1 114 ? -5.848 2.452 11.885 1.00 93.56 114 TYR A C 1
ATOM 900 O O . TYR A 1 114 ? -5.149 2.226 12.877 1.00 93.56 114 TYR A O 1
ATOM 908 N N . ALA A 1 115 ? -5.628 1.834 10.721 1.00 95.56 115 ALA A N 1
ATOM 909 C CA . ALA A 1 115 ? -4.669 0.746 10.533 1.00 95.56 115 ALA A CA 1
ATOM 910 C C . ALA A 1 115 ? -3.629 1.034 9.442 1.00 95.56 115 ALA A C 1
ATOM 912 O O . ALA A 1 115 ? -3.892 1.751 8.476 1.00 95.56 115 ALA A O 1
ATOM 913 N N . LEU A 1 116 ? -2.457 0.409 9.590 1.00 96.81 116 LEU A N 1
ATOM 914 C CA . LEU A 1 116 ? -1.368 0.376 8.616 1.00 96.81 116 LEU A CA 1
ATOM 915 C C . LEU A 1 116 ? -1.293 -1.019 7.994 1.00 96.81 116 LEU A C 1
ATOM 917 O O . LEU A 1 116 ? -1.336 -2.026 8.706 1.00 96.81 116 LEU A O 1
ATOM 921 N N . VAL A 1 117 ? -1.106 -1.065 6.680 1.00 97.62 117 VAL A N 1
ATOM 922 C CA . VAL A 1 117 ? -0.755 -2.279 5.940 1.00 97.62 117 VAL A CA 1
ATOM 923 C C . VAL A 1 117 ? 0.493 -2.049 5.089 1.00 97.62 117 VAL A C 1
ATOM 925 O O . VAL A 1 117 ? 0.740 -0.934 4.623 1.00 97.62 117 VAL A O 1
ATOM 928 N N . ILE A 1 118 ? 1.285 -3.103 4.907 1.00 98.00 118 ILE A N 1
ATOM 929 C CA . ILE A 1 118 ? 2.535 -3.114 4.145 1.00 98.00 118 ILE A CA 1
ATOM 930 C C . ILE A 1 118 ? 2.565 -4.377 3.284 1.00 98.00 118 ILE A C 1
ATOM 932 O O . ILE A 1 118 ? 2.392 -5.477 3.812 1.00 98.00 118 ILE A O 1
ATOM 936 N N . TYR A 1 119 ? 2.823 -4.217 1.989 1.00 98.06 119 TYR A N 1
ATOM 937 C CA . TYR A 1 119 ? 2.927 -5.294 1.007 1.00 98.06 119 TYR A CA 1
ATOM 938 C C . TYR A 1 119 ? 4.214 -5.168 0.178 1.00 98.06 119 TYR A C 1
ATOM 940 O O . TYR A 1 119 ? 4.683 -4.051 -0.031 1.00 98.06 119 TYR A O 1
ATOM 948 N N . SER A 1 120 ? 4.760 -6.278 -0.330 1.00 95.38 120 SER A N 1
ATOM 949 C CA . SER A 1 120 ? 5.816 -6.294 -1.366 1.00 95.38 120 SER A CA 1
ATOM 950 C C . SER A 1 120 ? 5.531 -7.309 -2.454 1.00 95.38 120 SER A C 1
ATOM 952 O O . SER A 1 120 ? 5.153 -8.439 -2.064 1.00 95.38 120 SER A O 1
#

Sequence (120 aa):
MERLDSSIRMYPALISGAFFLRSTSRNGSIFSYPDEQTGVKQVIAWSRIFGDHEILCAINLDQEKYAFIYVTVDEAMHPIDTSMKCLFATDLSPAELNIEVRNGKAIRLTIPPYALVIYS

Foldseek 3Di:
DVLVVVLCVVDVLVPPFDKAWKWKAQVLADTDADDVVVVDCQKTKMWRDDDLDIKIKMWGAAQQDKDWMKIDDDLVSDDAPDWWAWSDKPDDWDRIWGWDPGPSIITTGTHDHGMMTMTD

pLDDT: mean 91.9, std 9.32, range [52.91, 98.44]

Secondary structure (DSSP, 8-state):
-HHHHHHHHH-THHHHSEEEEE-EESSSS--B---STTS---EEEEEEEETTEEEEEEEE--SS--EEEEEE--TTT--TT-EEEEEEESS---SEEE-B-SSSSEEEEEE-TT-EEEE-